Protein AF-A0A954XRP7-F1 (afdb_monomer)

Foldseek 3Di:
DDPVVVVVVVLVVPWDKDFQVVQLVVLDQPAEEADPDGSVVRVVLSVQLVVLPFPTKIFRHHQDPDSHHPYGFKIKTFADPDPSSNVSNLVSLVVQCVVAVHDGDDPPPDGIDMRGHD

Radius of gyration: 13.7 Å; Cα contacts (8 Å, |Δi|>4): 189; chains: 1; bounding box: 38×25×36 Å

Sequence (118 aa):
MHPYDEAVEWIKSQKQLEEARDWLETAGKDYGVIHELSHEQSLDVVEEAYMRGAKIVEVVGELSDSLIDCSVDMLLLTLPKETEARARLFELEAKVADMTGFEISVDEGQNYILLRWT

Nearest PDB structures (foldseek):
  3oip-assembly1_A-2  TM=5.061E-01  e=3.954E+00  Saccharomyces cerevisiae
  8xlo-assembly2_B  TM=3.370E-01  e=5.144E+00  Homo sapiens

Solvent-accessible surface area (backbone atoms only — not comparable to full-atom values): 6600 Å² total; per-residue (Å²): 131,48,74,64,47,56,53,48,55,49,46,63,73,76,39,54,72,45,50,42,67,63,45,38,65,71,50,32,81,89,25,24,22,46,48,92,43,50,37,67,56,31,49,51,53,54,50,50,43,45,75,36,37,40,75,43,53,26,36,46,38,85,83,59,94,52,88,70,76,40,59,33,42,31,35,40,32,34,52,45,91,49,67,72,32,37,52,47,45,48,53,51,41,40,57,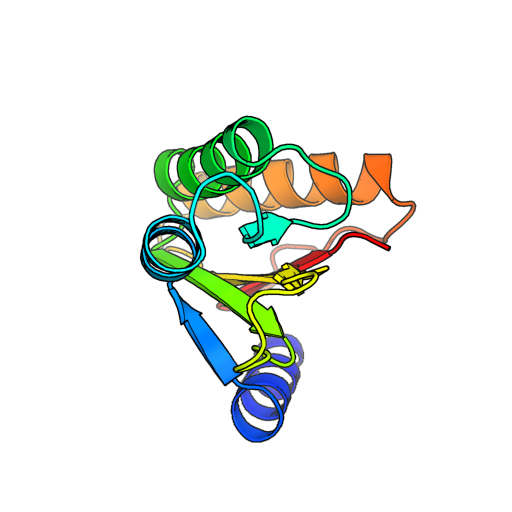46,16,69,79,61,76,51,83,66,81,75,95,80,79,55,58,60,49,76,42,59,55,132

Secondary structure (DSSP, 8-state):
--HHHHHHHHHHHHSEEEEHHHHHHHH-TTTEEETT--HHHHHHHHHHHHHHT-SEEEEEE---SSSS-EEESEEEEEPPSSHHHHHHHHHHHHHHHHHHTPPPPP-SS-SEEEEE--

Structure (mmCIF, N/CA/C/O backbone):
data_AF-A0A954XRP7-F1
#
_entry.id   AF-A0A954XRP7-F1
#
loop_
_atom_site.group_PDB
_atom_site.id
_atom_site.type_symbol
_atom_site.label_atom_id
_atom_site.label_alt_id
_atom_site.label_comp_id
_atom_site.label_asym_id
_atom_site.label_entity_id
_atom_site.label_seq_id
_atom_site.pdbx_PDB_ins_code
_atom_site.Cartn_x
_atom_site.Cartn_y
_atom_site.Cartn_z
_atom_site.occupancy
_atom_site.B_iso_or_equiv
_atom_site.auth_seq_id
_atom_site.auth_comp_id
_atom_site.auth_asym_id
_atom_site.auth_atom_id
_atom_site.pdbx_PDB_model_num
ATOM 1 N N . MET A 1 1 ? -2.679 -4.075 21.953 1.00 68.31 1 MET A N 1
ATOM 2 C CA . MET A 1 1 ? -1.951 -3.985 20.676 1.00 68.31 1 MET A CA 1
ATOM 3 C C . MET A 1 1 ? -2.503 -5.097 19.810 1.00 68.31 1 MET A C 1
ATOM 5 O O . MET A 1 1 ? -2.702 -6.180 20.350 1.00 68.31 1 MET A O 1
ATOM 9 N N . HIS A 1 2 ? -2.915 -4.810 18.575 1.00 82.69 2 HIS A N 1
ATOM 10 C CA . HIS A 1 2 ? -3.486 -5.841 17.709 1.00 82.69 2 HIS A CA 1
ATOM 11 C C . HIS A 1 2 ? -2.362 -6.790 17.252 1.00 82.69 2 HIS A C 1
ATOM 13 O O . HIS A 1 2 ? -1.264 -6.292 17.003 1.00 82.69 2 HIS A O 1
ATOM 19 N N . PRO A 1 3 ? -2.579 -8.111 17.095 1.00 81.25 3 PRO A N 1
ATOM 20 C CA . PRO A 1 3 ? -1.524 -9.028 16.639 1.00 81.25 3 PRO A CA 1
ATOM 21 C C . PRO A 1 3 ? -0.875 -8.609 15.308 1.00 81.25 3 PRO A C 1
ATOM 23 O O . PRO A 1 3 ? 0.324 -8.780 15.113 1.00 81.25 3 PRO A O 1
ATOM 26 N N . TYR A 1 4 ? -1.654 -7.987 14.417 1.00 82.94 4 TYR A N 1
ATOM 27 C CA . TYR A 1 4 ? -1.141 -7.416 13.166 1.00 82.94 4 TYR A CA 1
ATOM 28 C C . TYR A 1 4 ? -0.208 -6.226 13.396 1.00 82.94 4 TYR A C 1
ATOM 30 O O . TYR A 1 4 ? 0.782 -6.087 12.687 1.00 82.94 4 TYR A O 1
ATOM 38 N N . ASP A 1 5 ? -0.488 -5.386 14.395 1.00 85.81 5 ASP A N 1
ATOM 39 C CA . ASP A 1 5 ? 0.394 -4.265 14.719 1.00 85.81 5 ASP A CA 1
ATOM 40 C C . ASP A 1 5 ? 1.754 -4.792 15.213 1.00 85.81 5 ASP A C 1
ATOM 42 O O . ASP A 1 5 ? 2.789 -4.267 14.822 1.00 85.81 5 ASP A O 1
ATOM 46 N N . GLU A 1 6 ? 1.773 -5.872 16.005 1.00 85.2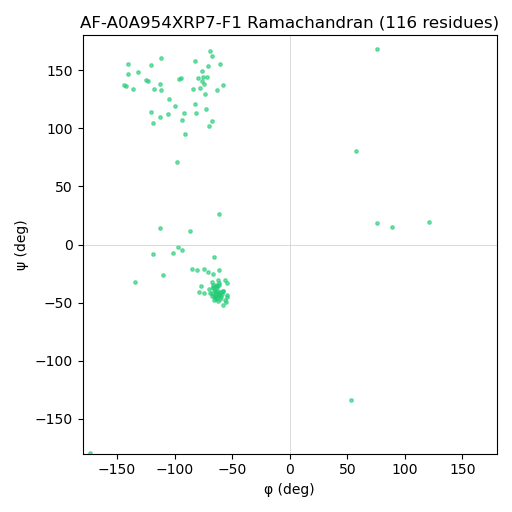5 6 GLU A N 1
ATOM 47 C CA . GLU A 1 6 ? 3.022 -6.511 16.458 1.00 85.25 6 GLU A CA 1
ATOM 48 C C . GLU A 1 6 ? 3.831 -7.091 15.291 1.00 85.25 6 GLU A C 1
ATOM 50 O O . GLU A 1 6 ? 5.049 -6.915 15.231 1.00 85.25 6 GLU A O 1
ATOM 55 N N . ALA A 1 7 ? 3.158 -7.745 14.340 1.00 84.75 7 ALA A N 1
ATOM 56 C CA . ALA A 1 7 ? 3.798 -8.257 13.132 1.00 84.75 7 ALA A CA 1
ATOM 57 C C . ALA A 1 7 ? 4.393 -7.124 12.279 1.00 84.75 7 ALA A C 1
ATOM 59 O O . ALA A 1 7 ? 5.505 -7.256 11.771 1.00 84.75 7 ALA A O 1
ATOM 60 N N . VAL A 1 8 ? 3.695 -5.992 12.164 1.00 86.56 8 VAL A N 1
ATOM 61 C CA . VAL A 1 8 ? 4.181 -4.815 11.431 1.00 86.56 8 VAL A CA 1
ATOM 62 C C . VAL A 1 8 ? 5.377 -4.167 12.123 1.00 86.56 8 VAL A C 1
ATOM 64 O O . VAL A 1 8 ? 6.345 -3.823 11.451 1.00 86.56 8 VAL A O 1
ATOM 67 N N . GLU A 1 9 ? 5.368 -4.040 13.449 1.00 87.12 9 GLU A N 1
ATOM 68 C CA . GLU A 1 9 ? 6.537 -3.539 14.185 1.00 87.12 9 GLU A CA 1
ATOM 69 C C . GLU A 1 9 ? 7.741 -4.479 14.037 1.00 87.12 9 GLU A C 1
ATOM 71 O O . GLU A 1 9 ? 8.881 -4.028 13.896 1.00 87.12 9 GLU A O 1
ATOM 76 N N . TRP A 1 10 ? 7.503 -5.791 13.975 1.00 86.31 10 TRP A N 1
ATOM 77 C CA . TRP A 1 10 ? 8.556 -6.739 13.630 1.00 86.31 10 TRP A CA 1
ATOM 78 C C . TRP A 1 10 ? 9.074 -6.517 12.202 1.00 86.31 10 TRP A C 1
ATOM 80 O O . TRP A 1 10 ? 10.287 -6.412 12.027 1.00 86.31 10 TRP A O 1
ATOM 90 N N . ILE A 1 11 ? 8.201 -6.352 11.200 1.00 85.62 11 ILE A N 1
ATOM 91 C CA . ILE A 1 11 ? 8.596 -6.035 9.813 1.00 85.62 11 ILE A CA 1
ATOM 92 C C . ILE A 1 11 ? 9.457 -4.767 9.774 1.00 85.62 11 ILE A C 1
ATOM 94 O O . ILE A 1 11 ? 10.558 -4.800 9.229 1.00 85.62 11 ILE A O 1
ATOM 98 N N . LYS A 1 12 ? 9.010 -3.691 10.430 1.00 84.94 12 LYS A N 1
ATOM 99 C CA . LYS A 1 12 ? 9.739 -2.418 10.568 1.00 84.94 12 LYS A CA 1
ATOM 100 C C . LYS A 1 12 ? 11.123 -2.574 11.190 1.00 84.94 12 LYS A C 1
ATOM 102 O O . LYS A 1 12 ? 12.023 -1.798 10.894 1.00 84.94 12 LYS A O 1
ATOM 107 N N . SER A 1 13 ? 11.303 -3.568 12.061 1.00 84.94 13 SER A N 1
ATOM 108 C CA . SER A 1 13 ? 12.597 -3.851 12.689 1.00 84.94 13 SER A CA 1
ATOM 109 C C . SER A 1 13 ? 13.563 -4.641 11.798 1.00 84.94 13 SER A C 1
ATOM 111 O O . SER A 1 13 ? 14.765 -4.627 12.055 1.00 84.94 13 SER A O 1
ATOM 113 N N . GLN A 1 14 ? 13.050 -5.367 10.800 1.00 80.69 14 GLN A N 1
ATOM 114 C CA . GLN A 1 14 ? 13.829 -6.300 9.978 1.00 80.69 14 GLN A CA 1
ATOM 115 C C . GLN A 1 14 ? 14.038 -5.824 8.539 1.00 80.69 14 GLN A C 1
ATOM 117 O O . GLN A 1 14 ? 14.983 -6.260 7.884 1.00 80.69 14 GLN A O 1
ATOM 122 N N . LYS A 1 15 ? 13.136 -4.990 8.022 1.00 80.62 15 LYS A N 1
ATOM 123 C CA . LYS A 1 15 ? 13.102 -4.561 6.624 1.00 80.62 15 LYS A CA 1
ATOM 124 C C . LYS A 1 15 ? 13.229 -3.050 6.525 1.00 80.62 15 LYS A C 1
ATOM 126 O O . LYS A 1 15 ? 12.883 -2.324 7.454 1.00 80.62 15 LYS A O 1
ATOM 131 N N . GLN A 1 16 ? 13.734 -2.594 5.383 1.00 80.00 16 GLN A N 1
ATOM 132 C CA . GLN A 1 16 ? 13.683 -1.180 5.055 1.00 80.00 16 GLN A CA 1
ATOM 133 C C . GLN A 1 16 ? 12.271 -0.853 4.574 1.00 80.00 16 GLN A C 1
ATOM 135 O O . GLN A 1 16 ? 11.686 -1.613 3.799 1.00 80.00 16 GLN A O 1
ATOM 140 N N . LEU A 1 17 ? 11.740 0.254 5.084 1.00 85.12 17 LEU A N 1
ATOM 141 C CA . LEU A 1 17 ? 10.515 0.860 4.593 1.00 85.12 17 LEU A CA 1
ATOM 142 C C . LEU A 1 17 ? 10.875 2.185 3.947 1.00 85.12 17 LEU A C 1
ATOM 144 O O . LEU A 1 17 ? 11.600 2.992 4.531 1.00 85.12 17 LEU A O 1
ATOM 148 N N . GLU A 1 18 ? 10.337 2.395 2.761 1.00 89.88 18 GLU A N 1
ATOM 149 C CA . GLU A 1 18 ? 10.396 3.659 2.047 1.00 89.88 18 GLU A CA 1
ATOM 150 C C . GLU A 1 18 ? 8.987 3.985 1.571 1.00 89.88 18 GLU A C 1
ATOM 152 O O . GLU A 1 18 ? 8.187 3.080 1.318 1.00 89.88 18 GLU A O 1
ATOM 157 N N . GLU A 1 19 ? 8.649 5.267 1.495 1.00 93.44 19 GLU A N 1
ATOM 158 C CA . GLU A 1 19 ? 7.367 5.662 0.930 1.00 93.44 19 GLU A CA 1
ATOM 159 C C . GLU A 1 19 ? 7.328 5.237 -0.553 1.00 93.44 19 GLU A C 1
ATOM 161 O O . GLU A 1 19 ? 8.290 5.415 -1.299 1.00 93.44 19 GLU A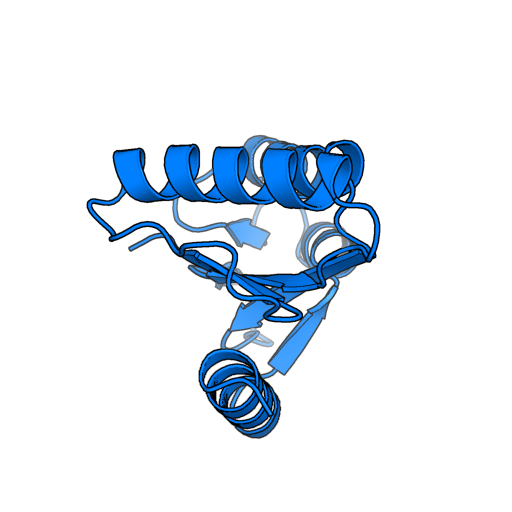 O 1
ATOM 166 N N . ALA A 1 20 ? 6.228 4.607 -0.973 1.00 92.12 20 ALA A N 1
ATOM 167 C CA . ALA A 1 20 ? 6.141 3.930 -2.260 1.00 92.12 20 ALA A CA 1
ATOM 168 C C . ALA A 1 20 ? 6.212 4.856 -3.489 1.00 92.12 20 ALA A C 1
ATOM 170 O O . ALA A 1 20 ? 6.770 4.456 -4.509 1.00 92.12 20 ALA A O 1
ATOM 171 N N . ARG A 1 21 ? 5.670 6.076 -3.427 1.00 92.06 21 ARG A N 1
ATOM 172 C CA . ARG A 1 21 ? 5.836 7.105 -4.467 1.00 92.06 21 ARG A CA 1
ATOM 173 C C . ARG A 1 21 ? 7.282 7.567 -4.561 1.00 92.06 21 ARG A C 1
ATOM 175 O O . ARG A 1 21 ? 7.805 7.608 -5.671 1.00 92.06 21 ARG A O 1
ATOM 182 N N . ASP A 1 22 ? 7.911 7.881 -3.430 1.00 90.38 22 ASP A N 1
ATOM 183 C CA . ASP A 1 22 ? 9.303 8.350 -3.396 1.00 90.38 22 ASP A CA 1
ATOM 184 C C . ASP A 1 22 ? 10.244 7.270 -3.957 1.00 90.38 22 ASP A C 1
ATOM 186 O O . ASP A 1 22 ? 11.120 7.549 -4.785 1.00 90.38 22 ASP A O 1
ATOM 190 N N . TRP A 1 23 ? 9.994 6.015 -3.579 1.00 89.69 23 TRP A N 1
ATOM 191 C CA . TRP A 1 23 ? 10.707 4.852 -4.090 1.00 89.69 23 TRP A CA 1
ATOM 192 C C . TRP A 1 23 ? 10.516 4.667 -5.604 1.00 89.69 23 TRP A C 1
ATOM 194 O O . TRP A 1 23 ? 11.500 4.524 -6.332 1.00 89.69 23 TRP A O 1
ATOM 204 N N . LEU A 1 24 ? 9.273 4.714 -6.107 1.00 89.12 24 LEU A N 1
ATOM 205 C CA . LEU A 1 24 ? 8.988 4.607 -7.545 1.00 89.12 24 LEU A CA 1
ATOM 206 C C . LEU A 1 24 ? 9.660 5.747 -8.330 1.00 89.12 24 LEU A C 1
ATOM 208 O O . LEU A 1 24 ? 10.272 5.502 -9.371 1.00 89.12 24 LEU A O 1
ATOM 212 N N . GLU A 1 25 ? 9.600 6.983 -7.834 1.00 86.75 25 GLU A N 1
ATOM 213 C CA . GLU A 1 25 ? 10.241 8.132 -8.483 1.00 86.75 25 GLU A CA 1
ATOM 214 C C . GLU A 1 25 ? 11.769 7.971 -8.543 1.00 86.75 25 GLU A C 1
ATOM 216 O O . GLU A 1 25 ? 12.378 8.220 -9.588 1.00 86.75 25 GLU A O 1
ATOM 221 N N . THR A 1 26 ? 12.382 7.497 -7.456 1.00 83.00 26 THR A N 1
ATOM 222 C CA . THR A 1 26 ? 13.840 7.347 -7.333 1.00 83.00 26 THR A CA 1
ATOM 223 C C . THR A 1 26 ? 14.385 6.164 -8.131 1.00 83.00 26 THR A C 1
ATOM 225 O O . THR A 1 26 ? 15.419 6.291 -8.792 1.00 83.00 26 THR A O 1
ATOM 228 N N . ALA A 1 27 ? 13.699 5.019 -8.109 1.00 77.50 27 ALA A N 1
ATOM 229 C CA . ALA A 1 27 ? 14.104 3.824 -8.849 1.00 77.50 27 ALA A CA 1
ATOM 230 C C . ALA A 1 27 ? 14.021 4.028 -10.374 1.00 77.50 27 ALA A C 1
ATOM 232 O O . ALA A 1 27 ? 14.760 3.400 -11.137 1.00 77.50 27 ALA A O 1
ATOM 233 N N . GLY A 1 28 ? 13.159 4.942 -10.826 1.00 69.44 28 GLY A N 1
ATOM 234 C CA . GLY A 1 28 ? 12.952 5.240 -12.236 1.00 69.44 28 GLY A CA 1
ATOM 235 C C . GLY A 1 28 ? 12.125 4.174 -12.962 1.00 69.44 28 GLY A C 1
ATOM 236 O O . GLY A 1 28 ? 11.871 3.077 -12.464 1.00 69.44 28 GLY A O 1
ATOM 237 N N . LYS A 1 29 ? 11.700 4.514 -14.186 1.00 71.06 29 LYS A N 1
ATOM 238 C CA . LYS A 1 29 ? 10.691 3.755 -14.951 1.00 71.06 29 LYS A CA 1
ATOM 239 C C . LYS A 1 29 ? 11.069 2.314 -15.292 1.00 71.06 29 LYS A C 1
ATOM 241 O O . LYS A 1 29 ? 10.178 1.523 -15.583 1.00 71.06 29 LYS A O 1
ATOM 246 N N . ASP A 1 30 ? 12.361 2.005 -15.295 1.00 65.75 30 ASP A N 1
ATOM 247 C CA . ASP A 1 30 ? 12.879 0.732 -15.794 1.00 65.75 30 ASP A CA 1
ATOM 248 C C . ASP A 1 30 ? 13.222 -0.263 -14.672 1.00 65.75 30 ASP A C 1
ATOM 250 O O . ASP A 1 30 ? 13.535 -1.410 -14.979 1.00 65.75 30 ASP A O 1
ATOM 254 N N . TYR A 1 31 ? 13.175 0.147 -13.394 1.00 71.31 31 TYR A N 1
ATOM 255 C CA . TYR A 1 31 ? 13.734 -0.664 -12.301 1.00 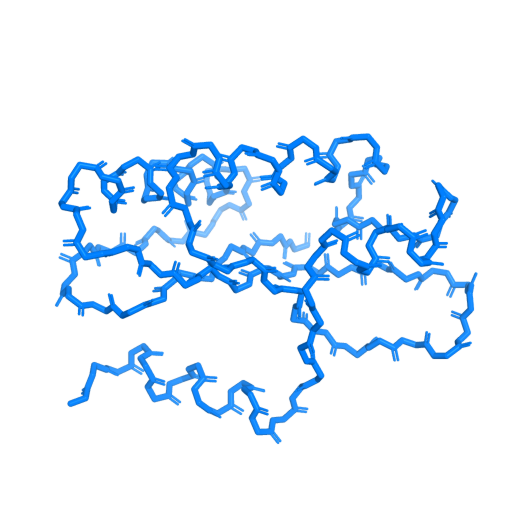71.31 31 TYR A CA 1
ATOM 256 C C . TYR A 1 31 ? 12.846 -0.805 -11.066 1.00 71.31 31 TYR A C 1
ATOM 258 O O . TYR A 1 31 ? 12.916 -1.852 -10.433 1.00 71.31 31 TYR A O 1
ATOM 266 N N . GLY A 1 32 ? 12.036 0.203 -10.716 1.00 81.56 32 GLY A N 1
ATOM 267 C CA . GLY A 1 32 ? 11.140 0.146 -9.554 1.00 81.56 32 GLY A CA 1
ATOM 268 C C . GLY A 1 32 ? 9.747 -0.332 -9.937 1.00 81.56 32 GLY A C 1
ATOM 269 O O . GLY A 1 32 ? 9.000 0.425 -10.568 1.00 81.56 32 GLY A O 1
ATOM 270 N N . VAL A 1 33 ? 9.400 -1.565 -9.562 1.00 89.31 33 VAL A N 1
ATOM 271 C CA . VAL A 1 33 ? 8.082 -2.160 -9.842 1.00 89.31 33 VAL A CA 1
ATOM 272 C C . VAL A 1 33 ? 7.542 -2.998 -8.684 1.00 89.31 33 VAL A C 1
ATOM 274 O O . VAL A 1 33 ? 8.282 -3.655 -7.954 1.00 89.31 33 VAL A O 1
ATOM 277 N N . ILE A 1 34 ? 6.225 -2.995 -8.507 1.00 90.31 34 ILE A N 1
ATOM 278 C CA . ILE A 1 34 ? 5.560 -3.911 -7.581 1.00 90.31 34 ILE A CA 1
ATOM 279 C C . ILE A 1 34 ? 5.397 -5.243 -8.308 1.00 90.31 34 ILE A C 1
ATOM 281 O O . ILE A 1 34 ? 4.633 -5.332 -9.269 1.00 90.31 34 ILE A O 1
ATOM 285 N N . HIS A 1 35 ? 6.093 -6.279 -7.844 1.00 89.81 35 HIS A N 1
ATOM 286 C CA . HIS A 1 35 ? 6.058 -7.612 -8.437 1.00 89.81 35 HIS A CA 1
ATOM 287 C C . HIS A 1 35 ? 6.363 -7.574 -9.957 1.00 89.81 35 HIS A C 1
ATOM 289 O O . HIS A 1 35 ? 7.304 -6.908 -10.382 1.00 89.81 35 HIS A O 1
ATOM 295 N N . GLU A 1 36 ? 5.578 -8.265 -10.786 1.00 88.25 36 GLU A N 1
ATOM 296 C CA . GLU A 1 36 ? 5.652 -8.271 -12.255 1.00 88.25 36 GLU A CA 1
ATOM 297 C C . GLU A 1 36 ? 4.844 -7.134 -12.920 1.00 88.25 36 GLU A C 1
ATOM 299 O O . GLU A 1 36 ? 4.611 -7.156 -14.133 1.00 88.25 36 GLU A O 1
ATOM 304 N N . LEU A 1 37 ? 4.368 -6.145 -12.154 1.00 89.75 37 LEU A N 1
ATOM 305 C CA . LEU A 1 37 ? 3.645 -5.008 -12.723 1.00 89.75 37 LEU A CA 1
ATOM 306 C C . LEU A 1 37 ? 4.586 -4.096 -13.512 1.00 89.75 37 LEU A C 1
ATOM 308 O O . LEU A 1 37 ? 5.772 -3.974 -13.222 1.00 89.75 37 LEU A O 1
ATOM 312 N N . SER A 1 38 ? 4.040 -3.380 -14.494 1.00 90.94 38 SER A N 1
ATOM 313 C CA . SER A 1 38 ? 4.762 -2.253 -15.078 1.00 90.94 38 SER A CA 1
ATOM 314 C C . SER A 1 38 ? 4.910 -1.121 -14.056 1.00 90.94 38 SER A C 1
ATOM 316 O O . SER A 1 38 ? 4.166 -1.028 -13.075 1.00 90.94 38 SER A O 1
ATOM 318 N N . HIS A 1 39 ? 5.842 -0.206 -14.306 1.00 90.69 39 HIS A N 1
ATOM 319 C CA . HIS A 1 39 ? 6.009 0.979 -13.468 1.00 90.69 39 HIS A CA 1
ATOM 320 C C . HIS A 1 39 ? 4.730 1.837 -13.390 1.00 90.69 39 HIS A C 1
ATOM 322 O O . HIS A 1 39 ? 4.353 2.301 -12.318 1.00 90.69 39 HIS A O 1
ATOM 328 N N . GLU A 1 40 ? 4.016 1.994 -14.510 1.00 92.44 40 GLU A N 1
ATOM 329 C CA . GLU A 1 40 ? 2.731 2.710 -14.560 1.00 92.44 40 GLU A CA 1
ATOM 330 C C . GLU A 1 40 ? 1.658 1.996 -13.731 1.00 92.44 40 GLU A C 1
ATOM 332 O O . GLU A 1 40 ? 0.996 2.622 -12.912 1.00 92.44 40 GLU A O 1
ATOM 337 N N . GLN A 1 41 ? 1.555 0.670 -13.855 1.00 92.94 41 GLN A N 1
ATOM 338 C CA . GLN A 1 41 ? 0.631 -0.125 -13.043 1.00 92.94 41 GLN A CA 1
ATOM 339 C C . GLN A 1 41 ? 0.980 -0.075 -11.550 1.00 92.94 41 GLN A C 1
ATOM 341 O O . GLN A 1 41 ? 0.089 -0.082 -10.706 1.00 92.94 41 GLN A O 1
ATOM 346 N N . SER A 1 42 ? 2.269 -0.013 -11.218 1.00 93.56 42 SER A N 1
ATOM 347 C CA . SER A 1 42 ? 2.734 0.113 -9.836 1.00 93.56 42 SER A CA 1
ATOM 348 C C . SER A 1 42 ? 2.327 1.462 -9.241 1.00 93.56 42 SER A C 1
ATOM 350 O O . SER A 1 42 ? 1.790 1.511 -8.135 1.00 93.56 42 SER A O 1
ATOM 352 N N . LEU A 1 43 ? 2.504 2.548 -10.004 1.00 94.44 43 LEU A N 1
ATOM 353 C CA . LEU A 1 43 ? 2.008 3.875 -9.636 1.00 94.44 43 LEU A CA 1
ATOM 354 C C . LEU A 1 43 ? 0.487 3.871 -9.464 1.00 94.44 43 LEU A C 1
ATOM 356 O O . LEU A 1 43 ? 0.001 4.370 -8.454 1.00 94.44 43 LEU A O 1
ATOM 360 N N . ASP A 1 44 ? -0.259 3.260 -10.385 1.00 95.06 44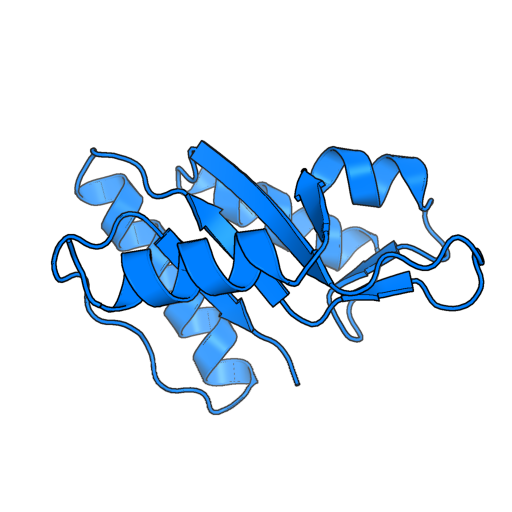 ASP A N 1
ATOM 361 C CA . ASP A 1 44 ? -1.720 3.177 -10.298 1.00 95.06 44 ASP A CA 1
ATOM 362 C C . ASP A 1 44 ? -2.186 2.489 -9.009 1.00 95.06 44 ASP A C 1
ATOM 364 O O . ASP A 1 44 ? -3.140 2.946 -8.380 1.00 95.06 44 ASP A O 1
ATOM 368 N N . VAL A 1 45 ? -1.506 1.422 -8.573 1.00 95.31 45 VAL A N 1
ATOM 369 C CA . VAL A 1 45 ? -1.812 0.733 -7.306 1.00 95.31 45 VAL A CA 1
ATOM 370 C C . VAL A 1 45 ? -1.559 1.645 -6.101 1.00 95.31 45 VAL A C 1
ATOM 372 O O . VAL A 1 45 ? -2.402 1.726 -5.203 1.00 95.31 45 VAL A O 1
ATOM 375 N N . VAL A 1 46 ? -0.425 2.350 -6.078 1.00 96.38 46 VAL A N 1
ATOM 376 C CA . VAL A 1 46 ? -0.069 3.281 -4.992 1.00 96.38 46 VAL A CA 1
ATOM 377 C C . VAL A 1 46 ? -1.052 4.454 -4.938 1.00 96.38 46 VAL A C 1
ATOM 379 O O . VAL A 1 46 ? -1.565 4.794 -3.869 1.00 96.38 46 VAL A O 1
ATOM 382 N N . GLU A 1 47 ? -1.388 5.037 -6.086 1.00 97.12 47 GLU A N 1
ATOM 383 C CA . GLU A 1 47 ? -2.382 6.104 -6.192 1.00 97.12 47 GLU A CA 1
ATOM 384 C C . GLU A 1 47 ? -3.781 5.621 -5.799 1.00 97.12 47 GLU A C 1
ATOM 386 O O . GLU A 1 47 ? -4.492 6.319 -5.074 1.00 97.12 47 GLU A O 1
ATOM 391 N N . GLU A 1 48 ? -4.182 4.413 -6.207 1.00 97.12 48 GLU A N 1
ATOM 392 C CA . GLU A 1 48 ? -5.454 3.806 -5.806 1.00 97.12 48 GLU A CA 1
ATOM 393 C C . GLU A 1 48 ? -5.541 3.663 -4.277 1.00 97.12 48 GLU A C 1
ATOM 395 O O . GLU A 1 48 ? -6.572 4.009 -3.688 1.00 97.12 48 GLU A O 1
ATOM 400 N N . ALA A 1 49 ? -4.464 3.236 -3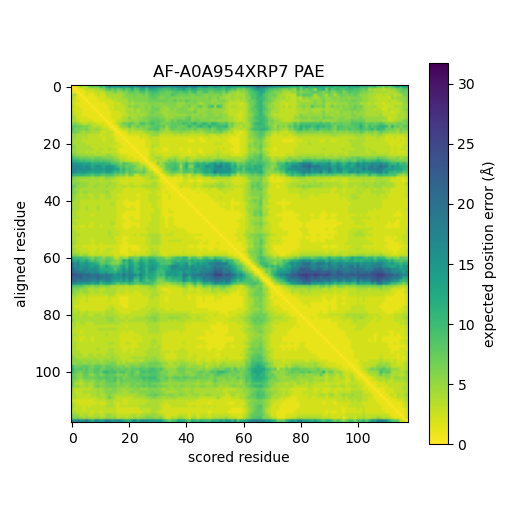.611 1.00 97.56 49 ALA A N 1
ATOM 401 C CA . ALA A 1 49 ? -4.404 3.165 -2.151 1.00 97.56 49 ALA A CA 1
ATOM 402 C C . ALA A 1 49 ? -4.589 4.547 -1.498 1.00 97.56 49 ALA A C 1
ATOM 404 O O . ALA A 1 49 ? -5.421 4.706 -0.594 1.00 97.56 49 ALA A O 1
ATOM 405 N N . TYR A 1 50 ? -3.889 5.574 -1.984 1.00 98.12 50 TYR A N 1
ATOM 406 C CA . TYR A 1 50 ? -4.045 6.942 -1.481 1.00 98.12 50 TYR A CA 1
ATOM 407 C C . TYR A 1 50 ? -5.449 7.505 -1.718 1.00 98.12 50 TYR A C 1
ATOM 409 O O . TYR A 1 50 ? -6.060 8.043 -0.793 1.00 98.12 50 TYR A O 1
ATOM 417 N N . MET A 1 51 ? -6.009 7.330 -2.917 1.00 97.69 51 MET A N 1
ATOM 418 C CA . MET A 1 51 ? -7.366 7.776 -3.254 1.00 97.69 51 MET A CA 1
ATOM 419 C C . MET A 1 51 ? -8.437 7.107 -2.388 1.00 97.69 51 MET A C 1
ATOM 421 O O . MET A 1 51 ? -9.449 7.726 -2.052 1.00 97.69 51 MET A O 1
ATOM 425 N N . ARG A 1 52 ? -8.226 5.848 -1.990 1.00 97.69 52 ARG A N 1
ATOM 426 C CA . ARG A 1 52 ? -9.137 5.122 -1.091 1.00 97.69 52 ARG A CA 1
ATOM 427 C C . ARG A 1 52 ? -9.034 5.593 0.360 1.00 97.69 52 ARG A C 1
ATOM 429 O O . ARG A 1 52 ? -10.021 5.471 1.095 1.00 97.69 52 ARG A O 1
ATOM 436 N N . GLY A 1 53 ? -7.917 6.220 0.727 1.00 97.75 53 GLY A N 1
ATOM 437 C CA . GLY A 1 53 ? -7.716 6.925 1.990 1.00 97.75 53 GLY A CA 1
ATOM 438 C C . GLY A 1 53 ? -6.566 6.394 2.842 1.00 97.75 53 GLY A C 1
ATOM 439 O O . GLY A 1 53 ? -6.558 6.649 4.047 1.00 97.75 53 GLY A O 1
ATOM 440 N N . ALA A 1 54 ? -5.621 5.644 2.265 1.00 97.69 54 ALA A N 1
ATOM 441 C CA . ALA A 1 54 ? -4.401 5.267 2.973 1.00 97.69 54 ALA A CA 1
ATOM 442 C C . ALA A 1 54 ? -3.662 6.531 3.437 1.00 97.69 54 ALA A C 1
ATOM 444 O O . ALA A 1 54 ? -3.568 7.517 2.706 1.00 97.69 54 ALA A O 1
ATOM 445 N N . LYS A 1 55 ? -3.151 6.518 4.671 1.00 97.50 55 LYS A N 1
ATOM 446 C CA . LYS A 1 55 ? -2.374 7.648 5.203 1.00 97.50 55 LYS A CA 1
ATOM 447 C C . LYS A 1 55 ? -0.946 7.651 4.694 1.00 97.50 55 LYS A C 1
ATOM 449 O O . LYS A 1 55 ? -0.391 8.713 4.445 1.00 97.50 55 LYS A O 1
ATOM 454 N N . ILE A 1 56 ? -0.368 6.459 4.635 1.00 96.75 56 ILE A N 1
ATOM 455 C CA . ILE A 1 56 ? 1.005 6.185 4.235 1.00 96.75 56 ILE A CA 1
ATOM 456 C C . ILE A 1 56 ? 0.961 4.866 3.468 1.00 96.75 56 ILE A C 1
ATOM 458 O O . ILE A 1 56 ? 0.262 3.940 3.898 1.00 96.75 56 ILE A O 1
ATOM 462 N N . VAL A 1 57 ? 1.688 4.802 2.358 1.00 97.19 57 VAL A N 1
ATOM 463 C CA . VAL A 1 57 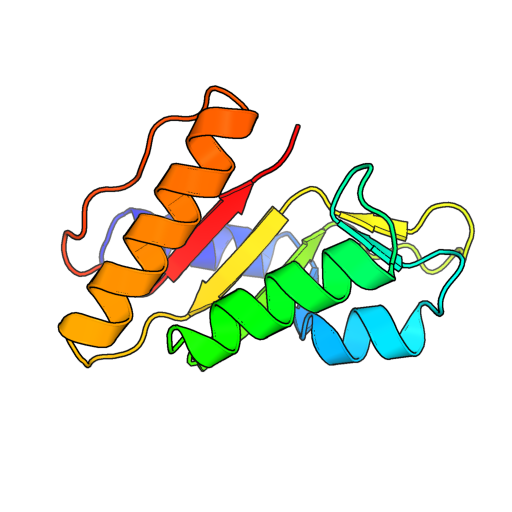? 1.931 3.589 1.580 1.00 97.19 57 VAL A CA 1
ATOM 464 C C . VAL A 1 57 ? 3.439 3.383 1.544 1.00 97.19 57 VAL A C 1
ATOM 466 O O . VAL A 1 57 ? 4.165 4.205 0.999 1.00 97.19 57 VAL A O 1
ATOM 469 N N . GLU A 1 58 ? 3.913 2.311 2.162 1.00 95.19 58 GLU A N 1
ATOM 470 C CA . GLU A 1 58 ? 5.336 1.984 2.248 1.00 95.19 58 GLU A CA 1
ATOM 471 C C . GLU A 1 58 ? 5.629 0.719 1.450 1.00 95.19 58 GLU A C 1
ATOM 473 O O . GLU A 1 58 ? 4.880 -0.256 1.529 1.00 95.19 58 GLU A O 1
ATOM 478 N N . VAL A 1 59 ? 6.736 0.700 0.715 1.00 92.12 59 VAL A N 1
ATOM 479 C CA . VAL A 1 59 ? 7.284 -0.549 0.184 1.00 92.12 59 VAL A CA 1
ATOM 480 C C . VAL A 1 59 ? 7.947 -1.337 1.304 1.00 92.12 59 VAL A C 1
ATOM 482 O O . VAL A 1 59 ? 8.638 -0.775 2.152 1.00 92.12 59 VAL A O 1
ATOM 485 N N . VAL A 1 60 ? 7.736 -2.652 1.314 1.00 89.50 60 VAL A N 1
ATOM 486 C CA . VAL A 1 60 ? 8.353 -3.560 2.285 1.00 89.50 60 VAL A CA 1
ATOM 487 C C . VAL A 1 60 ? 9.324 -4.467 1.542 1.00 89.50 60 VAL A C 1
ATOM 489 O O . VAL A 1 60 ? 8.900 -5.366 0.816 1.00 89.50 60 VAL A O 1
ATOM 492 N N . GLY A 1 61 ? 10.629 -4.285 1.745 1.00 79.25 61 GLY A N 1
ATOM 493 C CA . GLY A 1 61 ? 11.602 -5.087 1.008 1.00 79.25 61 GLY A CA 1
ATOM 494 C C . GLY A 1 61 ? 13.056 -4.909 1.418 1.00 79.25 61 GLY A C 1
ATOM 495 O O . GLY A 1 61 ? 13.401 -4.183 2.351 1.00 79.25 61 GLY A O 1
ATOM 496 N N . GLU A 1 62 ? 13.915 -5.641 0.713 1.00 66.00 62 GLU A N 1
ATOM 497 C CA . GLU A 1 62 ? 15.349 -5.369 0.668 1.00 66.00 62 GLU A CA 1
ATOM 498 C C . GLU A 1 62 ? 15.582 -4.441 -0.515 1.00 66.00 62 GLU A C 1
ATOM 500 O O . GLU A 1 62 ? 15.657 -4.879 -1.659 1.00 66.00 62 GLU A O 1
ATOM 505 N N . LEU A 1 63 ? 15.618 -3.141 -0.232 1.00 63.16 63 LEU A N 1
ATOM 506 C CA . LEU A 1 63 ? 15.936 -2.131 -1.228 1.00 63.16 63 LEU A CA 1
ATOM 507 C C . LEU A 1 63 ? 17.406 -2.321 -1.614 1.00 63.16 63 LEU A C 1
ATOM 509 O O . LEU A 1 63 ? 18.314 -2.087 -0.817 1.00 63.16 63 LEU A O 1
ATOM 513 N N . SER A 1 64 ? 17.630 -2.868 -2.805 1.00 56.75 64 SER A N 1
ATOM 514 C CA . SER A 1 64 ? 18.964 -3.078 -3.352 1.00 56.75 64 SER A CA 1
ATOM 515 C C . SER A 1 64 ? 19.556 -1.736 -3.782 1.00 56.75 64 SER A C 1
ATOM 517 O O . SER A 1 64 ? 18.948 -1.013 -4.564 1.00 56.75 64 SER A O 1
ATOM 519 N N . ASP A 1 65 ? 20.786 -1.436 -3.353 1.00 53.12 65 ASP A N 1
ATOM 520 C CA . ASP A 1 65 ? 21.572 -0.306 -3.888 1.00 53.12 65 ASP A CA 1
ATOM 521 C C . ASP A 1 65 ? 21.955 -0.509 -5.373 1.00 53.12 65 ASP A C 1
ATOM 523 O O . ASP A 1 65 ? 22.486 0.384 -6.039 1.00 53.12 65 ASP A O 1
ATOM 527 N N . SER A 1 66 ? 21.733 -1.713 -5.902 1.00 54.41 66 SER A N 1
ATOM 528 C CA . SER A 1 66 ? 21.946 -2.072 -7.296 1.00 54.41 66 SER A CA 1
ATOM 529 C C . SER A 1 66 ? 20.647 -1.845 -8.069 1.00 54.41 66 SER A C 1
ATOM 531 O O . SER A 1 66 ? 19.698 -2.601 -7.888 1.00 54.41 66 SER A O 1
ATOM 533 N N . LEU A 1 67 ? 20.654 -0.863 -8.982 1.00 53.94 67 LEU A N 1
ATOM 534 C CA . LEU A 1 67 ? 19.607 -0.540 -9.974 1.00 53.94 67 LEU A CA 1
ATOM 535 C C . LEU A 1 67 ? 19.324 -1.678 -10.984 1.00 53.94 67 LEU A C 1
ATOM 537 O O . LEU A 1 67 ? 18.974 -1.422 -12.126 1.00 53.94 67 LEU A O 1
ATOM 541 N N . ILE A 1 68 ? 19.565 -2.935 -10.632 1.00 53.00 68 ILE A N 1
ATOM 542 C CA . ILE A 1 68 ? 19.328 -4.098 -11.483 1.00 53.00 68 ILE A CA 1
ATOM 543 C C . ILE A 1 68 ? 18.292 -4.934 -10.731 1.00 53.00 68 ILE A C 1
ATOM 545 O O . ILE A 1 68 ? 18.640 -5.543 -9.724 1.00 53.00 68 ILE A O 1
ATOM 549 N N . ASP A 1 69 ? 17.042 -4.889 -11.202 1.00 57.72 69 ASP A N 1
ATOM 550 C CA . ASP A 1 69 ? 15.840 -5.500 -10.606 1.00 57.72 69 ASP A CA 1
ATOM 551 C C . ASP A 1 69 ? 15.516 -5.052 -9.169 1.00 57.72 69 ASP A C 1
ATOM 553 O O . ASP A 1 69 ? 15.763 -5.767 -8.198 1.00 57.72 69 ASP A O 1
ATOM 557 N N . CYS A 1 70 ? 14.885 -3.881 -9.030 1.00 72.88 70 CYS A N 1
ATOM 558 C CA . CYS A 1 70 ? 14.271 -3.450 -7.773 1.00 72.88 70 CYS A CA 1
ATOM 559 C C . CYS A 1 70 ? 12.762 -3.740 -7.809 1.00 72.88 70 CYS A C 1
ATOM 561 O O . CYS A 1 70 ? 11.947 -2.823 -7.906 1.00 72.88 70 CYS A O 1
ATOM 563 N N . SER A 1 71 ? 12.375 -5.017 -7.742 1.00 85.75 71 SER A N 1
ATOM 564 C CA . SER A 1 71 ? 10.975 -5.389 -7.526 1.00 85.75 71 SER A CA 1
ATOM 565 C C . SER A 1 71 ? 10.680 -5.628 -6.045 1.00 85.75 71 SER A C 1
ATOM 567 O O . SER A 1 71 ? 11.512 -6.142 -5.296 1.00 85.75 71 SER A O 1
ATOM 569 N N . VAL A 1 72 ? 9.485 -5.231 -5.606 1.00 88.38 72 VAL A N 1
ATOM 570 C CA . VAL A 1 72 ? 8.983 -5.519 -4.255 1.00 88.38 72 VAL A CA 1
ATOM 571 C C . VAL A 1 72 ? 7.661 -6.260 -4.333 1.00 88.38 72 VAL A C 1
ATOM 573 O O . VAL A 1 72 ? 6.798 -5.932 -5.141 1.00 88.38 72 VAL A O 1
ATOM 576 N N . ASP A 1 73 ? 7.476 -7.233 -3.451 1.00 90.06 73 ASP A N 1
ATOM 577 C CA . ASP A 1 73 ? 6.263 -8.057 -3.431 1.00 90.06 73 ASP A CA 1
ATOM 578 C C . ASP A 1 73 ? 5.230 -7.574 -2.411 1.00 90.06 73 ASP A C 1
ATOM 580 O O . ASP A 1 73 ? 4.165 -8.172 -2.262 1.00 90.06 73 ASP A O 1
ATOM 584 N N . MET A 1 74 ? 5.542 -6.529 -1.644 1.00 92.44 74 MET A N 1
ATOM 585 C CA . MET A 1 74 ? 4.726 -6.121 -0.507 1.00 92.44 74 MET A CA 1
ATOM 586 C C . MET A 1 74 ? 4.636 -4.606 -0.366 1.00 92.44 74 MET A C 1
ATOM 588 O O . MET A 1 74 ? 5.646 -3.900 -0.415 1.00 92.44 74 MET A O 1
ATOM 592 N N . LEU A 1 75 ? 3.418 -4.138 -0.089 1.00 94.81 75 LEU A N 1
ATOM 593 C CA . LEU A 1 75 ? 3.144 -2.781 0.368 1.00 94.81 75 LEU A CA 1
ATOM 594 C C . LEU A 1 75 ? 2.508 -2.810 1.754 1.00 94.81 75 LEU A C 1
ATOM 596 O O . LEU A 1 75 ? 1.545 -3.539 1.992 1.00 94.81 75 LEU A O 1
ATOM 600 N N . LEU A 1 76 ? 2.996 -1.963 2.651 1.00 95.50 76 LEU A N 1
ATOM 601 C CA . LEU A 1 76 ? 2.397 -1.703 3.949 1.00 95.50 76 LEU A CA 1
ATOM 602 C C . LEU A 1 76 ? 1.582 -0.412 3.886 1.00 95.50 76 LEU A C 1
ATOM 604 O O . LEU A 1 76 ? 2.104 0.668 3.625 1.00 95.50 76 LEU A O 1
ATOM 608 N N . LEU A 1 77 ? 0.285 -0.516 4.148 1.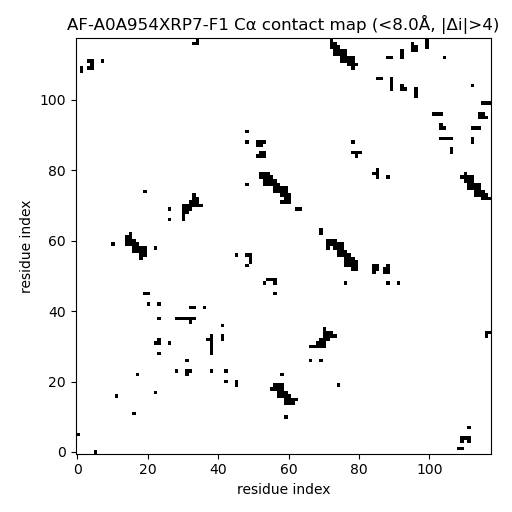00 97.00 77 LEU A N 1
ATOM 609 C CA . LEU A 1 77 ? -0.633 0.615 4.156 1.00 97.00 77 LEU A CA 1
ATOM 610 C C . LEU A 1 77 ? -0.964 0.983 5.597 1.00 97.00 77 LEU A C 1
ATOM 612 O O . LEU A 1 77 ? -1.474 0.155 6.351 1.00 97.00 77 LEU A O 1
ATOM 616 N N . THR A 1 78 ? -0.756 2.245 5.969 1.00 96.69 78 THR A N 1
ATOM 617 C CA . THR A 1 78 ? -1.255 2.787 7.238 1.00 96.69 78 THR A CA 1
ATOM 618 C C . THR A 1 78 ? -2.713 3.203 7.089 1.00 96.69 78 THR A C 1
ATOM 620 O O . THR A 1 78 ? -3.058 4.074 6.282 1.00 96.69 78 THR A O 1
ATOM 623 N N . LEU A 1 79 ? -3.576 2.610 7.909 1.00 96.94 79 LEU A N 1
ATOM 624 C CA . LEU A 1 79 ? -5.012 2.809 7.833 1.00 96.94 79 LEU A CA 1
ATOM 625 C C . LEU A 1 79 ? -5.465 4.171 8.397 1.00 96.94 79 LEU A C 1
ATOM 627 O O . LEU A 1 79 ? -4.952 4.670 9.411 1.00 96.94 79 LEU A O 1
ATOM 631 N N . PRO A 1 80 ? -6.491 4.779 7.780 1.00 97.00 80 PRO A N 1
ATOM 632 C CA . PRO A 1 80 ? -7.187 5.934 8.324 1.00 97.00 80 PRO A CA 1
ATOM 633 C C . PRO A 1 80 ? -8.004 5.562 9.572 1.00 97.00 80 PRO A C 1
ATOM 635 O O . PRO A 1 80 ? -8.223 4.388 9.883 1.00 97.00 80 PRO A O 1
ATOM 638 N N . LYS A 1 81 ? -8.457 6.581 10.316 1.00 95.31 81 LYS A N 1
ATOM 639 C CA . LYS A 1 81 ? -9.388 6.371 11.446 1.00 95.31 81 LYS A CA 1
ATOM 640 C C . LYS A 1 81 ? -10.842 6.324 10.966 1.00 95.31 81 LYS A C 1
ATOM 642 O O . LYS A 1 81 ? -11.714 5.821 11.664 1.00 95.31 81 LYS A O 1
ATOM 647 N N . GLU A 1 82 ? -11.089 6.876 9.789 1.00 96.62 82 GLU A N 1
ATOM 648 C CA . GLU A 1 82 ? -12.377 7.027 9.141 1.00 96.62 82 GLU A CA 1
ATOM 649 C C . GLU A 1 82 ? -12.875 5.671 8.619 1.00 96.62 82 GLU A C 1
ATOM 651 O O . GLU A 1 82 ? -12.271 5.082 7.723 1.00 96.62 82 GLU A O 1
ATOM 656 N N . THR A 1 83 ? -13.998 5.183 9.155 1.00 95.38 83 THR A N 1
ATOM 657 C CA . THR A 1 83 ? -14.547 3.844 8.867 1.00 95.38 83 THR A CA 1
ATOM 658 C C . THR A 1 83 ? -14.759 3.576 7.377 1.00 95.38 83 THR A C 1
ATOM 660 O O . THR A 1 83 ? -14.395 2.512 6.888 1.00 95.38 83 THR A O 1
ATOM 663 N N . GLU A 1 84 ? -15.297 4.540 6.626 1.00 96.50 84 GLU A N 1
ATOM 664 C CA . GLU A 1 84 ? -15.530 4.363 5.186 1.00 96.50 84 GLU A CA 1
ATOM 665 C C . GLU A 1 84 ? -14.226 4.233 4.392 1.00 96.50 84 GLU A C 1
ATOM 667 O O . GLU A 1 84 ? -14.148 3.463 3.438 1.00 96.50 84 GLU A O 1
ATOM 672 N N . ALA A 1 85 ? -13.194 4.982 4.782 1.00 96.56 85 ALA A N 1
ATOM 673 C CA . ALA A 1 85 ? -11.895 4.916 4.128 1.00 96.56 85 ALA A CA 1
ATOM 674 C C . ALA A 1 85 ? -11.192 3.590 4.435 1.00 96.56 85 ALA A C 1
ATOM 676 O O . ALA A 1 85 ? -10.617 2.987 3.535 1.00 96.56 85 ALA A O 1
ATOM 677 N N . ARG A 1 86 ? -11.322 3.085 5.670 1.00 97.00 86 ARG A N 1
ATOM 678 C CA . ARG A 1 86 ? -10.861 1.737 6.025 1.00 97.00 86 ARG A CA 1
ATOM 679 C C . ARG A 1 86 ? -11.531 0.681 5.154 1.00 97.00 86 ARG A C 1
ATOM 681 O O . ARG A 1 86 ? -10.826 -0.079 4.503 1.00 97.00 86 ARG A O 1
ATOM 688 N N . ALA A 1 87 ? -12.862 0.690 5.062 1.00 96.50 87 ALA A N 1
ATOM 689 C CA . ALA A 1 87 ? -13.611 -0.280 4.261 1.00 96.50 87 ALA A CA 1
ATOM 690 C C . ALA A 1 87 ? -13.131 -0.330 2.798 1.00 96.50 87 ALA A C 1
ATOM 692 O O . ALA A 1 87 ? -12.855 -1.408 2.277 1.00 96.50 87 ALA A O 1
ATOM 693 N N . ARG A 1 88 ? -12.919 0.832 2.164 1.00 97.88 88 ARG A N 1
ATOM 694 C CA . ARG A 1 88 ? -12.381 0.907 0.793 1.00 97.88 88 ARG A CA 1
ATOM 695 C C . ARG A 1 88 ? -10.976 0.322 0.650 1.00 97.88 88 ARG A C 1
ATOM 697 O O . ARG A 1 88 ? -10.638 -0.150 -0.433 1.00 97.88 88 ARG A O 1
ATOM 704 N N . LEU A 1 89 ? -10.145 0.379 1.689 1.00 97.56 89 LEU A N 1
ATOM 705 C CA . LEU A 1 89 ? -8.802 -0.208 1.670 1.00 97.56 89 LEU A CA 1
ATOM 706 C C . LEU A 1 89 ? -8.842 -1.731 1.841 1.00 97.56 89 LEU A C 1
ATOM 708 O O . LEU A 1 89 ? -8.083 -2.417 1.169 1.00 97.56 89 LEU A O 1
ATOM 712 N N . PHE A 1 90 ? -9.768 -2.269 2.638 1.00 96.25 90 PHE A N 1
ATOM 713 C CA . PHE A 1 90 ? -10.005 -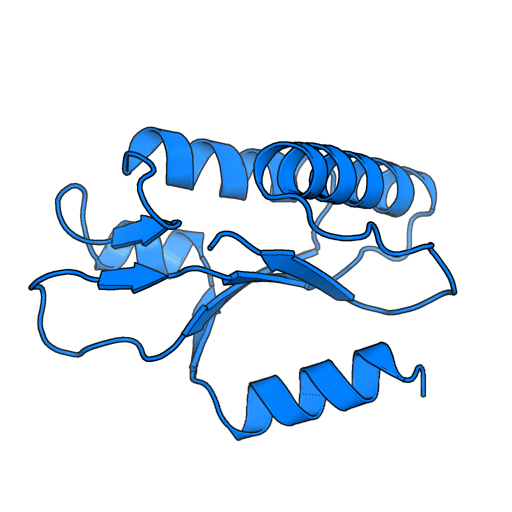3.719 2.689 1.00 96.25 90 PHE A CA 1
ATOM 714 C C . PHE A 1 90 ? -10.592 -4.261 1.379 1.00 96.25 90 PHE A C 1
ATOM 716 O O . PHE A 1 90 ? -10.267 -5.367 0.969 1.00 96.25 90 PHE A O 1
ATOM 723 N N . GLU A 1 91 ? -11.400 -3.479 0.658 1.00 96.25 91 GLU A N 1
ATOM 724 C CA . GLU A 1 91 ? -11.813 -3.845 -0.707 1.00 96.25 91 GLU A CA 1
ATOM 725 C C . GLU A 1 91 ? -10.624 -3.909 -1.678 1.00 96.25 91 GLU A C 1
ATOM 727 O O . GLU A 1 91 ? -10.597 -4.760 -2.568 1.00 96.25 91 GLU A O 1
ATOM 732 N N . LEU A 1 92 ? -9.640 -3.013 -1.522 1.00 95.94 92 LEU A N 1
ATOM 733 C CA . LEU A 1 92 ? -8.407 -3.052 -2.309 1.00 95.94 92 LEU A CA 1
ATOM 734 C C . LEU A 1 92 ? -7.569 -4.286 -1.958 1.00 95.94 92 LEU A C 1
ATOM 736 O O . LEU A 1 92 ? -7.111 -4.974 -2.865 1.00 95.94 92 LEU A O 1
ATOM 740 N N . GLU A 1 93 ? -7.415 -4.595 -0.669 1.00 95.69 93 GLU A N 1
ATOM 741 C CA . GLU A 1 93 ? -6.766 -5.831 -0.219 1.00 95.69 93 GLU A CA 1
ATOM 742 C C . GLU A 1 93 ? -7.454 -7.056 -0.815 1.00 95.69 93 GLU A C 1
ATOM 744 O O . GLU A 1 93 ? -6.784 -7.897 -1.399 1.00 95.69 93 GLU A O 1
ATOM 749 N N . ALA A 1 94 ? -8.786 -7.120 -0.760 1.00 93.81 94 ALA A N 1
ATOM 750 C CA . ALA A 1 94 ? -9.544 -8.228 -1.324 1.00 93.81 94 ALA A CA 1
ATOM 751 C C . ALA A 1 94 ? -9.316 -8.394 -2.829 1.00 93.81 94 ALA A C 1
ATOM 753 O O . ALA A 1 94 ? -9.144 -9.514 -3.303 1.00 93.81 94 ALA A O 1
ATOM 754 N N . LYS A 1 95 ? -9.251 -7.288 -3.578 1.00 92.62 95 LYS A N 1
ATOM 755 C CA . LYS A 1 95 ? -8.920 -7.297 -5.010 1.00 92.62 95 LYS A CA 1
ATOM 756 C C . LYS A 1 95 ? -7.513 -7.855 -5.266 1.00 92.62 95 LYS A C 1
ATOM 758 O O . LYS A 1 95 ? -7.342 -8.647 -6.185 1.00 92.62 95 LYS A O 1
ATOM 763 N N . VAL A 1 96 ? -6.519 -7.458 -4.470 1.00 91.31 96 VAL A N 1
ATOM 764 C CA . VAL A 1 96 ? -5.132 -7.951 -4.596 1.00 91.31 96 VAL A CA 1
ATOM 765 C C . VAL A 1 96 ? -5.022 -9.422 -4.179 1.00 91.31 96 VAL A C 1
ATOM 767 O O . VAL A 1 96 ? -4.366 -10.214 -4.856 1.00 91.31 96 VAL A O 1
ATOM 770 N N . ALA A 1 97 ? -5.696 -9.807 -3.098 1.00 90.00 97 ALA A N 1
ATOM 771 C CA . ALA A 1 97 ? -5.709 -11.164 -2.567 1.00 90.00 97 ALA A CA 1
ATOM 772 C C . ALA A 1 97 ? -6.369 -12.158 -3.537 1.00 90.00 97 ALA A C 1
ATOM 774 O O . ALA A 1 97 ? -5.847 -13.253 -3.736 1.00 90.00 97 ALA A O 1
ATOM 775 N N . ASP A 1 98 ? -7.457 -11.764 -4.208 1.00 88.69 98 ASP A N 1
ATOM 776 C CA . ASP A 1 98 ? -8.131 -12.587 -5.225 1.00 88.69 98 ASP A CA 1
ATOM 777 C C . ASP A 1 98 ? -7.209 -12.912 -6.414 1.00 88.69 98 ASP A C 1
ATOM 779 O O . ASP A 1 98 ? -7.227 -14.021 -6.943 1.00 88.69 98 ASP A O 1
ATOM 783 N N . MET A 1 99 ? -6.326 -11.980 -6.787 1.00 84.31 99 MET A N 1
ATOM 784 C CA . MET A 1 99 ? -5.350 -12.190 -7.864 1.00 84.31 99 MET A CA 1
ATOM 785 C C . MET A 1 99 ? -4.227 -13.169 -7.489 1.00 84.31 99 MET A C 1
ATOM 787 O O . MET A 1 99 ? -3.601 -13.747 -8.374 1.00 84.31 99 MET A O 1
ATOM 791 N N . THR A 1 100 ? -3.955 -13.339 -6.196 1.00 81.94 100 THR A N 1
ATOM 792 C CA . THR A 1 100 ? -2.747 -14.000 -5.667 1.00 81.94 100 THR A CA 1
ATOM 793 C C . THR A 1 100 ? -3.061 -15.248 -4.837 1.00 81.94 100 THR A C 1
ATOM 795 O O . THR A 1 100 ? -2.162 -16.009 -4.486 1.00 81.94 100 THR A O 1
ATOM 798 N N . GLY A 1 101 ? -4.340 -15.500 -4.547 1.00 84.12 101 GLY A N 1
ATOM 799 C CA . GLY A 1 101 ? -4.797 -16.635 -3.746 1.00 84.12 101 GLY A CA 1
ATOM 800 C C . GLY A 1 101 ? -4.567 -16.472 -2.241 1.00 84.12 101 GLY A C 1
ATOM 801 O O . GLY A 1 101 ? -4.568 -17.474 -1.524 1.00 84.12 101 GLY A O 1
ATOM 802 N N . PHE A 1 102 ? -4.353 -15.244 -1.759 1.00 85.00 102 PHE A N 1
ATOM 803 C CA . PHE A 1 102 ? -4.215 -14.963 -0.330 1.00 85.00 102 PHE A CA 1
ATOM 804 C C . PHE A 1 102 ? -5.560 -14.825 0.383 1.00 85.00 102 PHE A C 1
ATOM 806 O O . PHE A 1 102 ? -6.592 -14.530 -0.216 1.00 85.00 102 PHE A O 1
ATOM 813 N N . GLU A 1 103 ? -5.531 -15.032 1.699 1.00 86.12 103 GLU A N 1
ATOM 814 C CA . GLU A 1 103 ? -6.666 -14.720 2.560 1.00 86.12 103 GLU A CA 1
ATOM 815 C C . GLU A 1 103 ? -6.754 -13.210 2.790 1.00 86.12 103 GLU A C 1
ATOM 817 O O . GLU A 1 103 ? -5.743 -12.533 2.971 1.00 86.12 103 GLU A O 1
ATOM 822 N N . ILE A 1 104 ? -7.984 -12.699 2.790 1.00 88.12 104 ILE A N 1
ATOM 823 C CA . ILE A 1 104 ? -8.274 -11.300 3.097 1.00 88.12 104 ILE A CA 1
ATOM 824 C C . ILE A 1 104 ? -8.261 -11.074 4.606 1.00 88.12 104 ILE A C 1
ATOM 826 O O . ILE A 1 104 ? -8.744 -11.915 5.372 1.00 88.12 104 ILE A O 1
ATOM 830 N N . SER A 1 105 ? -7.773 -9.917 5.038 1.00 89.38 105 SER A N 1
ATOM 831 C CA . SER A 1 105 ? -7.889 -9.514 6.432 1.00 89.38 105 SER A CA 1
ATOM 832 C C . SER A 1 105 ? -9.312 -9.031 6.727 1.00 89.38 105 SER A C 1
ATOM 834 O O . SER A 1 105 ? -10.001 -8.457 5.882 1.00 89.38 105 SER A O 1
ATOM 836 N N . VAL A 1 106 ? -9.764 -9.231 7.964 1.00 89.38 106 VAL A N 1
ATOM 837 C CA . VAL A 1 106 ? -10.997 -8.614 8.475 1.00 89.38 106 VAL A CA 1
ATOM 838 C C . VAL A 1 106 ? -10.623 -7.345 9.234 1.00 89.38 106 VAL A C 1
ATOM 840 O O . VAL A 1 106 ? -9.604 -7.320 9.921 1.00 89.38 106 VAL A O 1
ATOM 843 N N . ASP A 1 107 ? -11.429 -6.287 9.124 1.00 93.00 107 ASP A N 1
ATOM 844 C CA . ASP A 1 107 ? -11.249 -5.094 9.956 1.00 93.00 107 ASP A CA 1
ATOM 845 C C . ASP A 1 107 ? -11.623 -5.396 11.419 1.00 93.00 107 ASP A C 1
ATOM 847 O O . ASP A 1 107 ? -12.796 -5.435 11.793 1.00 93.00 107 ASP A O 1
ATOM 851 N N . GLU A 1 108 ? -10.605 -5.597 12.249 1.00 92.44 108 GLU A N 1
ATOM 852 C CA . GLU A 1 108 ? -10.683 -5.859 13.689 1.00 92.44 108 GLU A CA 1
ATOM 853 C C . GLU A 1 108 ? -10.103 -4.687 14.510 1.00 92.44 108 GLU A C 1
ATOM 855 O O . GLU A 1 108 ? -9.865 -4.793 15.716 1.00 92.44 108 GLU A O 1
ATOM 860 N N . GLY A 1 109 ? -9.892 -3.531 13.868 1.00 91.38 109 GLY A N 1
ATOM 861 C CA . GLY A 1 109 ? -9.299 -2.343 14.487 1.00 91.38 109 GLY A CA 1
ATOM 862 C C . GLY A 1 109 ? -7.770 -2.272 14.409 1.00 91.38 109 GLY A C 1
ATOM 863 O O . GLY A 1 109 ? -7.169 -1.456 15.109 1.00 91.38 109 GLY A O 1
ATOM 864 N N . GLN A 1 110 ? -7.134 -3.077 13.554 1.00 93.50 110 GLN A N 1
ATOM 865 C CA . GLN A 1 110 ? -5.712 -2.961 13.219 1.00 93.50 110 GLN A CA 1
ATOM 866 C C . GLN A 1 110 ? -5.384 -1.602 12.589 1.00 93.50 110 GLN A C 1
ATOM 868 O O . GLN A 1 110 ? -6.242 -0.951 11.982 1.00 93.50 110 GLN A O 1
ATOM 873 N N . ASN A 1 111 ? -4.134 -1.157 12.704 1.00 95.00 111 ASN A N 1
ATOM 874 C CA . ASN A 1 111 ? -3.706 0.129 12.143 1.00 95.00 111 ASN A CA 1
ATOM 875 C C . ASN A 1 111 ? -3.117 0.012 10.737 1.00 95.00 111 ASN A C 1
ATOM 877 O O . ASN A 1 111 ? -2.831 1.036 10.119 1.00 95.00 111 ASN A O 1
ATOM 881 N N . TYR A 1 112 ? -2.961 -1.209 10.232 1.00 95.19 112 TYR A N 1
ATOM 882 C CA . TYR A 1 112 ? -2.247 -1.475 8.995 1.00 95.19 112 TYR A CA 1
ATOM 883 C C . TYR A 1 112 ? -2.930 -2.555 8.156 1.00 95.19 112 TYR A C 1
ATOM 885 O O . TYR A 1 112 ? -3.618 -3.419 8.698 1.00 95.19 112 TYR A O 1
ATOM 893 N N . ILE A 1 113 ? -2.691 -2.516 6.848 1.00 94.31 113 ILE A N 1
ATOM 894 C CA . ILE A 1 113 ? -2.940 -3.616 5.906 1.00 94.31 113 ILE A CA 1
ATOM 895 C C . ILE A 1 113 ? -1.629 -3.907 5.185 1.00 94.31 113 ILE A C 1
ATOM 897 O O . ILE A 1 113 ? -0.897 -2.979 4.843 1.00 94.31 113 ILE A O 1
ATOM 901 N N . LEU A 1 114 ? -1.349 -5.183 4.940 1.00 93.00 114 LEU A N 1
ATOM 902 C CA . LEU A 1 114 ? -0.247 -5.607 4.089 1.00 93.00 114 LEU A CA 1
ATOM 903 C C . LEU A 1 114 ? -0.828 -6.101 2.762 1.00 93.00 114 LEU A C 1
ATOM 905 O O . LEU A 1 114 ? -1.499 -7.128 2.728 1.00 93.00 114 LEU A O 1
ATOM 909 N N . LEU A 1 115 ? -0.570 -5.379 1.677 1.00 93.50 115 LEU A N 1
ATOM 910 C CA . LEU A 1 115 ? -0.845 -5.874 0.332 1.00 93.50 115 LEU A CA 1
ATOM 911 C C . LEU A 1 115 ? 0.332 -6.735 -0.112 1.00 93.50 115 LEU A C 1
ATOM 913 O O . LEU A 1 115 ? 1.485 -6.336 0.068 1.00 93.50 115 LEU A O 1
ATOM 917 N N . ARG A 1 116 ? 0.044 -7.906 -0.681 1.00 91.00 116 ARG A N 1
ATOM 918 C CA . ARG A 1 116 ? 1.064 -8.887 -1.041 1.00 91.00 116 ARG A CA 1
ATOM 919 C C . ARG A 1 116 ? 0.818 -9.485 -2.420 1.00 91.00 116 ARG A C 1
ATOM 921 O O . ARG A 1 116 ? -0.281 -9.947 -2.713 1.00 91.00 116 ARG A O 1
ATOM 928 N N . TRP A 1 117 ? 1.893 -9.540 -3.193 1.00 87.94 117 TRP A N 1
ATOM 929 C CA . TRP A 1 117 ? 2.052 -10.265 -4.446 1.00 87.94 117 TRP A CA 1
ATOM 930 C C . TRP A 1 117 ? 3.056 -11.421 -4.228 1.00 87.94 117 TRP A C 1
ATOM 932 O O . TRP A 1 117 ? 3.743 -11.455 -3.203 1.00 87.94 117 TRP A O 1
ATOM 942 N N . THR A 1 118 ? 3.073 -12.439 -5.091 1.00 72.31 118 THR A N 1
ATOM 943 C CA . THR A 1 118 ? 3.929 -13.645 -4.955 1.00 72.31 118 THR A CA 1
ATOM 944 C C . THR A 1 118 ? 4.648 -13.964 -6.229 1.00 72.31 118 THR A C 1
ATOM 946 O O . THR A 1 118 ? 3.915 -14.045 -7.238 1.00 72.31 118 THR A O 1
#

pLDDT: mean 87.54, std 10.83, range [53.0, 98.12]

Mean predicted aligned error: 4.8 Å